Protein AF-A0A6N2CY41-F1 (afdb_monomer)

Structure (mmCIF, N/CA/C/O backbone):
data_AF-A0A6N2CY41-F1
#
_entry.id   AF-A0A6N2CY41-F1
#
loop_
_atom_site.group_PDB
_atom_site.id
_atom_site.type_symbol
_atom_site.label_atom_id
_atom_site.label_alt_id
_atom_site.label_comp_id
_atom_site.label_asym_id
_atom_site.label_entity_id
_atom_site.label_seq_id
_atom_site.pdbx_PDB_ins_code
_atom_site.Cartn_x
_atom_site.Cartn_y
_atom_site.Cartn_z
_atom_site.occupancy
_atom_site.B_iso_or_equiv
_atom_site.auth_seq_id
_atom_site.auth_comp_id
_atom_site.auth_asym_id
_atom_site.auth_atom_id
_atom_site.pdbx_PDB_model_num
ATOM 1 N N . MET A 1 1 ? -7.578 5.676 19.281 1.00 74.50 1 MET A N 1
ATOM 2 C CA . MET A 1 1 ? -7.955 6.618 18.201 1.00 74.50 1 MET A CA 1
ATOM 3 C C . MET A 1 1 ? -9.474 6.615 18.140 1.00 74.50 1 MET A C 1
ATOM 5 O O . MET A 1 1 ? -10.003 5.514 18.257 1.00 74.50 1 MET A O 1
ATOM 9 N N . PRO A 1 2 ? -10.150 7.773 18.038 1.00 82.25 2 PRO A N 1
ATOM 10 C CA . PRO A 1 2 ? -11.606 7.813 17.865 1.00 82.25 2 PRO A CA 1
ATOM 11 C C . PRO A 1 2 ? -12.027 6.976 16.644 1.00 82.25 2 PRO A C 1
ATOM 13 O O . PRO A 1 2 ? -11.344 7.018 15.617 1.00 82.25 2 PRO A O 1
ATOM 16 N N . GLY A 1 3 ? -13.082 6.173 16.789 1.00 84.56 3 GLY A N 1
ATOM 17 C CA . GLY A 1 3 ? -13.645 5.338 15.724 1.00 84.56 3 GLY A CA 1
ATOM 18 C C . GLY A 1 3 ? -14.800 6.032 15.001 1.00 84.56 3 GLY A C 1
ATOM 19 O O . GLY A 1 3 ? -15.088 7.208 15.249 1.00 84.56 3 GLY A O 1
ATOM 20 N N . LEU A 1 4 ? -15.479 5.307 14.107 1.00 86.19 4 LEU A N 1
ATOM 21 C CA . LEU A 1 4 ? -16.663 5.833 13.413 1.00 86.19 4 LEU A CA 1
ATOM 22 C C . LEU A 1 4 ? -17.905 5.940 14.318 1.00 86.19 4 LEU A C 1
ATOM 24 O O . LEU A 1 4 ? -18.911 6.523 13.929 1.00 86.19 4 LEU A O 1
ATOM 28 N N . ASP A 1 5 ? -17.827 5.428 15.547 1.00 89.44 5 ASP A N 1
ATOM 29 C CA . ASP A 1 5 ? -18.799 5.664 16.619 1.00 89.44 5 ASP A CA 1
ATOM 30 C C . ASP A 1 5 ? -18.777 7.118 17.127 1.00 89.44 5 ASP A C 1
ATOM 32 O O . ASP A 1 5 ? -19.762 7.600 17.683 1.00 89.44 5 ASP A O 1
ATOM 36 N N . GLN A 1 6 ? -17.660 7.824 16.920 1.00 89.75 6 GLN A N 1
ATOM 37 C CA . GLN A 1 6 ? -17.440 9.205 17.367 1.00 89.75 6 GLN A CA 1
ATOM 38 C C . GLN A 1 6 ? -17.256 10.186 16.206 1.00 89.75 6 GLN A C 1
ATOM 40 O O . GLN A 1 6 ? -17.417 11.393 16.388 1.00 89.75 6 GLN A O 1
ATOM 45 N N . LEU A 1 7 ? -16.894 9.686 15.022 1.00 91.31 7 LEU A N 1
ATOM 46 C CA . LEU A 1 7 ? -16.536 10.483 13.853 1.00 91.31 7 LEU A CA 1
ATOM 47 C C . LEU A 1 7 ? -17.306 10.034 12.618 1.00 91.31 7 LEU A C 1
ATOM 49 O O . LEU A 1 7 ? -17.567 8.853 12.420 1.00 91.31 7 LEU A O 1
ATOM 53 N N . ASN A 1 8 ? -17.568 10.968 11.708 1.00 90.31 8 ASN A N 1
ATOM 54 C CA . ASN A 1 8 ? -17.949 10.587 10.352 1.00 90.31 8 ASN A CA 1
ATOM 55 C C . ASN A 1 8 ? -16.720 10.166 9.519 1.00 90.31 8 ASN A C 1
ATOM 57 O O . ASN A 1 8 ? -15.569 10.453 9.865 1.00 90.31 8 ASN A O 1
ATOM 61 N N . GLN A 1 9 ? -16.968 9.523 8.373 1.00 87.19 9 GLN A N 1
ATOM 62 C CA . GLN A 1 9 ? -15.908 9.005 7.500 1.00 87.19 9 GLN A CA 1
ATOM 63 C C . GLN A 1 9 ? -14.913 10.088 7.053 1.00 87.19 9 GLN A C 1
ATOM 65 O O . GLN A 1 9 ? -13.713 9.831 6.977 1.00 87.19 9 GLN A O 1
ATOM 70 N N . THR A 1 10 ? -15.384 11.306 6.777 1.00 90.38 10 THR A N 1
ATOM 71 C CA . THR A 1 10 ? -14.527 12.423 6.350 1.00 90.38 10 THR A CA 1
ATOM 72 C C . THR A 1 10 ? -13.543 12.823 7.447 1.00 90.38 10 THR A C 1
ATOM 74 O O . THR A 1 10 ? -12.354 12.994 7.177 1.00 90.38 10 THR A O 1
ATOM 77 N N . GLN A 1 11 ? -14.011 12.932 8.690 1.00 91.56 11 GLN A N 1
ATOM 78 C CA . GLN A 1 11 ? -13.169 13.258 9.843 1.00 91.56 11 GLN A CA 1
ATOM 79 C C . GLN A 1 11 ? -12.138 12.158 10.117 1.00 91.56 11 GLN A C 1
ATOM 81 O O . GLN A 1 11 ? -10.963 12.454 10.337 1.00 91.56 11 GLN A O 1
ATOM 86 N N . PHE A 1 12 ? -12.549 10.891 10.042 1.00 89.56 12 PHE A N 1
ATOM 87 C CA . PHE A 1 12 ? -11.632 9.764 10.201 1.00 89.56 12 PHE A CA 1
ATOM 88 C C . PHE A 1 12 ? -10.549 9.755 9.108 1.00 89.56 12 PHE A C 1
ATOM 90 O O . PHE A 1 12 ? -9.354 9.645 9.397 1.00 89.56 12 PHE A O 1
ATOM 97 N N . ASN A 1 13 ? -10.946 9.968 7.850 1.00 86.69 13 ASN A N 1
ATOM 98 C CA . ASN A 1 13 ? -10.020 10.054 6.721 1.00 86.69 13 ASN A CA 1
ATOM 99 C C . ASN A 1 13 ? -9.022 11.211 6.877 1.00 86.69 13 ASN A C 1
ATOM 101 O O . ASN A 1 13 ? -7.868 11.069 6.478 1.00 86.69 13 ASN A O 1
ATOM 105 N N . ALA A 1 14 ? -9.423 12.334 7.483 1.00 89.44 14 ALA A N 1
ATOM 106 C CA . ALA A 1 14 ? -8.521 13.451 7.755 1.00 89.44 14 ALA A CA 1
ATOM 107 C C . ALA A 1 14 ? -7.400 13.058 8.735 1.00 89.44 14 ALA A C 1
ATOM 109 O O . ALA A 1 14 ? -6.231 13.351 8.482 1.00 89.44 14 ALA A O 1
ATOM 110 N N . ILE A 1 15 ? -7.732 12.330 9.809 1.00 86.5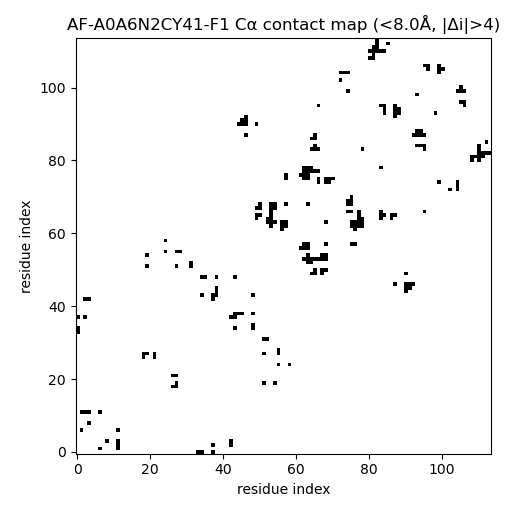0 15 ILE A N 1
ATOM 111 C CA . ILE A 1 15 ? -6.743 11.804 10.767 1.00 86.50 15 ILE A CA 1
ATOM 112 C C . ILE A 1 15 ? -5.761 10.868 10.054 1.00 86.50 15 ILE A C 1
ATOM 114 O O . ILE A 1 15 ? -4.544 10.996 10.213 1.00 86.50 15 ILE A O 1
ATOM 118 N N . TRP A 1 16 ? -6.281 9.951 9.236 1.00 86.50 16 TRP A N 1
ATOM 119 C CA . TRP A 1 16 ? -5.449 9.049 8.444 1.00 86.50 16 TRP A CA 1
ATOM 120 C C . TRP A 1 16 ? -4.525 9.804 7.477 1.00 86.50 16 TRP A C 1
ATOM 122 O O . TRP A 1 16 ? -3.331 9.505 7.434 1.00 86.50 16 TRP A O 1
ATOM 132 N N . MET A 1 17 ? -5.036 10.803 6.751 1.00 86.19 17 MET A N 1
ATOM 133 C CA . MET A 1 17 ? -4.257 11.609 5.803 1.00 86.19 17 MET A CA 1
ATOM 134 C C . MET A 1 17 ? -3.083 12.318 6.481 1.00 86.19 17 MET A C 1
ATOM 136 O O . MET A 1 17 ? -1.962 12.270 5.973 1.00 86.19 17 MET A O 1
ATOM 140 N N . VAL A 1 18 ? -3.314 12.931 7.647 1.00 87.75 18 VAL A N 1
ATOM 141 C CA . VAL A 1 18 ? -2.257 13.603 8.420 1.00 87.75 18 VAL A CA 1
ATOM 142 C C . VAL A 1 18 ? -1.171 12.609 8.829 1.00 87.75 18 VAL A C 1
ATOM 144 O O . VAL A 1 18 ? 0.014 12.880 8.645 1.00 87.75 18 VAL A O 1
ATOM 147 N N . LEU A 1 19 ? -1.553 11.427 9.318 1.00 84.88 19 LEU A N 1
ATOM 148 C CA . LEU A 1 19 ? -0.590 10.384 9.680 1.00 84.88 19 LEU A CA 1
ATOM 149 C C . LEU A 1 19 ? 0.177 9.850 8.463 1.00 84.88 19 LEU A C 1
ATOM 151 O O . LEU A 1 19 ? 1.388 9.652 8.542 1.00 84.88 19 LEU A O 1
ATOM 155 N N . HIS A 1 20 ? -0.500 9.636 7.333 1.00 81.00 20 HIS A N 1
ATOM 156 C CA . HIS A 1 20 ? 0.104 9.112 6.106 1.00 81.00 20 HIS A CA 1
ATOM 157 C C . HIS A 1 20 ? 1.131 10.074 5.480 1.00 81.00 20 HIS A C 1
ATOM 159 O O . HIS A 1 20 ? 2.117 9.639 4.871 1.00 81.00 20 HIS A O 1
ATOM 165 N N . HIS A 1 21 ? 0.916 11.380 5.642 1.00 84.31 21 HIS A N 1
ATOM 166 C CA . HIS A 1 21 ? 1.795 12.434 5.136 1.00 84.31 21 HIS A CA 1
ATOM 167 C C . HIS A 1 21 ? 2.752 13.017 6.182 1.00 84.31 21 HIS A C 1
ATOM 169 O O . HIS A 1 21 ? 3.536 13.902 5.838 1.00 84.31 21 HIS A O 1
ATOM 175 N N . SER A 1 22 ? 2.743 12.519 7.422 1.00 83.56 22 SER A N 1
ATOM 176 C CA . SER A 1 22 ? 3.699 12.954 8.443 1.00 83.56 22 SER A CA 1
ATOM 177 C C . SER A 1 22 ? 5.137 12.678 7.976 1.00 83.56 22 SER A C 1
ATOM 179 O O . SER A 1 22 ? 5.445 11.564 7.537 1.00 83.56 22 SER A O 1
ATOM 181 N N . PRO A 1 23 ? 6.039 13.672 8.042 1.00 77.94 23 PRO A N 1
ATOM 182 C CA . PRO A 1 23 ? 7.442 13.462 7.706 1.00 77.94 23 PRO A CA 1
ATOM 183 C C . PRO A 1 23 ? 8.159 12.589 8.751 1.00 77.94 23 PRO A C 1
ATOM 185 O O . PRO A 1 23 ? 9.150 11.924 8.433 1.00 77.94 23 PRO A O 1
ATOM 188 N N . GLU A 1 24 ? 7.657 12.530 9.987 1.00 86.12 24 GLU A N 1
ATOM 189 C CA . GLU A 1 24 ? 8.243 11.756 11.075 1.00 86.12 24 GLU A CA 1
ATOM 190 C C . GLU A 1 24 ? 7.799 10.288 11.046 1.00 86.12 24 GLU A C 1
ATOM 192 O O . GLU A 1 24 ? 6.693 9.899 11.430 1.00 86.12 24 GLU A O 1
ATOM 197 N N . THR A 1 25 ? 8.738 9.417 10.684 1.00 88.19 25 THR A N 1
ATOM 198 C CA . THR A 1 25 ? 8.511 7.961 10.652 1.00 88.19 25 THR A CA 1
ATOM 199 C C . THR A 1 25 ? 8.131 7.390 12.025 1.00 88.19 25 THR A C 1
ATOM 201 O O . THR A 1 25 ? 7.379 6.415 12.105 1.00 88.19 25 THR A O 1
ATOM 204 N N . GLU A 1 26 ? 8.592 8.015 13.111 1.00 89.94 26 GLU A N 1
ATOM 205 C CA . GLU A 1 26 ? 8.269 7.592 14.475 1.00 89.94 26 GLU A CA 1
ATOM 206 C C . GLU A 1 26 ? 6.785 7.775 14.817 1.00 89.94 26 GLU A C 1
ATOM 208 O O . GLU A 1 26 ? 6.228 6.936 15.526 1.00 89.94 26 GLU A O 1
ATOM 213 N N . TYR A 1 27 ? 6.098 8.785 14.268 1.00 89.31 27 TYR A N 1
ATOM 214 C CA . TYR A 1 27 ? 4.654 8.928 14.473 1.00 89.31 27 TYR A CA 1
ATOM 215 C C . TYR A 1 27 ? 3.873 7.842 13.739 1.00 89.31 27 TYR A C 1
ATOM 217 O O . TYR A 1 27 ? 3.016 7.201 14.349 1.00 89.31 27 TYR A O 1
ATOM 225 N N . MET A 1 28 ? 4.214 7.547 12.479 1.00 89.81 28 MET A N 1
ATOM 226 C CA . MET A 1 28 ? 3.603 6.416 11.768 1.00 89.81 28 MET A CA 1
ATOM 227 C C . MET A 1 28 ? 3.793 5.111 12.539 1.00 89.81 28 MET A C 1
ATOM 229 O O . MET A 1 28 ? 2.839 4.362 12.723 1.00 89.81 28 MET A O 1
ATOM 233 N N . LYS A 1 29 ? 5.006 4.855 13.043 1.00 91.38 29 LYS A N 1
ATOM 234 C CA . LYS A 1 29 ? 5.310 3.664 13.844 1.00 91.38 29 LYS A CA 1
ATOM 235 C C . LYS A 1 29 ? 4.490 3.617 15.135 1.00 91.38 29 LYS A C 1
ATOM 237 O O . LYS A 1 29 ? 3.932 2.570 15.450 1.00 91.38 29 LYS A O 1
ATOM 242 N N . LYS A 1 30 ? 4.403 4.738 15.858 1.00 91.50 30 LYS A N 1
ATOM 243 C CA . LYS A 1 30 ? 3.653 4.858 17.116 1.00 91.50 30 LYS A CA 1
ATOM 244 C C . LYS A 1 30 ? 2.161 4.584 16.928 1.00 91.50 30 LYS A C 1
ATOM 246 O O . LYS A 1 30 ? 1.561 3.926 17.770 1.00 91.50 30 LYS A O 1
ATOM 251 N N . TYR A 1 31 ? 1.568 5.074 15.839 1.00 90.88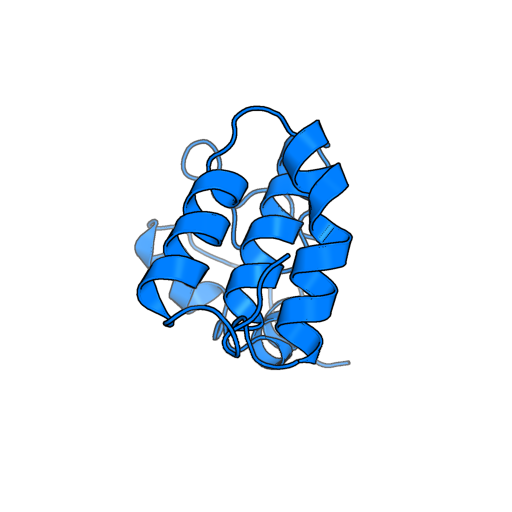 31 TYR A N 1
ATOM 252 C CA . TYR A 1 31 ? 0.124 4.986 15.606 1.00 90.88 31 TYR A CA 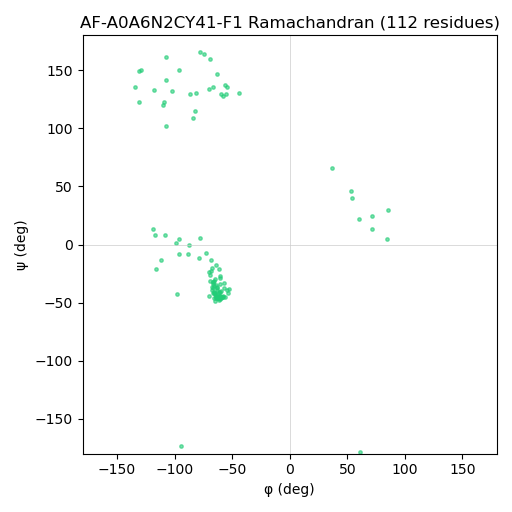1
ATOM 253 C C . TYR A 1 31 ? -0.309 3.801 14.734 1.00 90.88 31 TYR A C 1
ATOM 255 O O . TYR A 1 31 ? -1.504 3.516 14.664 1.00 90.88 31 TYR A O 1
ATOM 263 N N . LEU A 1 32 ? 0.625 3.062 14.125 1.00 91.44 32 LEU A N 1
ATOM 264 C CA . LEU A 1 32 ? 0.309 1.881 13.316 1.00 91.44 32 LEU A CA 1
ATOM 265 C C . LEU A 1 32 ? -0.560 0.838 14.051 1.00 91.44 32 LEU A C 1
ATOM 267 O O . LEU A 1 32 ? -1.488 0.332 13.419 1.00 91.44 32 LEU A O 1
ATOM 271 N N . PRO A 1 33 ? -0.339 0.521 15.348 1.00 93.56 33 PRO A N 1
ATOM 272 C CA . PRO A 1 33 ? -1.216 -0.399 16.075 1.00 93.56 33 PRO A CA 1
ATOM 273 C C . PRO A 1 33 ? -2.668 0.092 16.142 1.00 93.56 33 PRO A C 1
ATOM 275 O O . PRO A 1 33 ? -3.582 -0.685 15.891 1.00 93.56 33 PRO A O 1
ATOM 278 N N . LEU A 1 34 ? -2.889 1.395 16.352 1.00 92.69 34 LEU A N 1
ATOM 279 C CA . LEU A 1 34 ? -4.240 1.968 16.393 1.00 92.69 34 LEU A CA 1
ATOM 280 C C . LEU A 1 34 ? -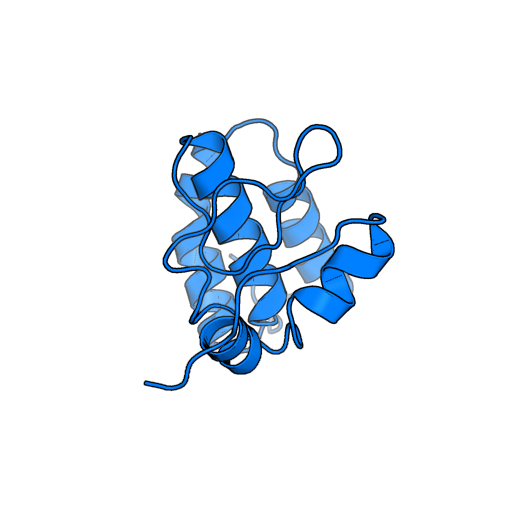4.930 1.927 15.025 1.00 92.69 34 LEU A C 1
ATOM 282 O O . LEU A 1 34 ? -6.132 1.692 14.945 1.00 92.69 34 LEU A O 1
ATOM 286 N N . LEU A 1 35 ? -4.179 2.139 13.939 1.00 92.19 35 LEU A N 1
ATOM 287 C CA . LEU A 1 35 ? -4.708 1.994 12.578 1.00 92.19 35 LEU A CA 1
ATOM 288 C C . LEU A 1 35 ? -5.054 0.533 12.263 1.00 92.19 35 LE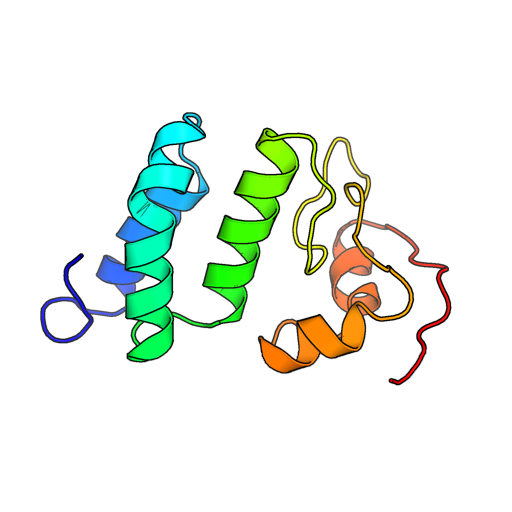U A C 1
ATOM 290 O O . LEU A 1 35 ? -6.021 0.263 11.553 1.00 92.19 35 LEU A O 1
ATOM 294 N N . LYS A 1 36 ? -4.287 -0.419 12.807 1.00 93.88 36 LYS A N 1
ATOM 295 C CA . LYS A 1 36 ? -4.581 -1.849 12.682 1.00 93.88 36 LYS A CA 1
ATOM 296 C C . LYS A 1 36 ? -5.898 -2.196 13.379 1.00 93.88 36 LYS A C 1
ATOM 298 O O . LYS A 1 36 ? -6.730 -2.854 12.762 1.00 93.88 36 LYS A O 1
ATOM 303 N N . GLU A 1 37 ? -6.103 -1.708 14.601 1.00 94.50 37 GLU A N 1
ATOM 304 C CA . GLU A 1 37 ? -7.362 -1.876 15.338 1.00 94.50 37 GLU A CA 1
ATOM 305 C C . GLU A 1 37 ? -8.544 -1.248 14.588 1.00 94.50 37 GLU A C 1
ATOM 307 O O . GLU A 1 37 ? -9.588 -1.874 14.447 1.00 94.50 37 GLU A O 1
ATOM 312 N N . ALA A 1 38 ? -8.382 -0.034 14.050 1.00 92.69 38 ALA A N 1
ATOM 313 C CA . ALA A 1 38 ? -9.428 0.622 13.263 1.00 92.69 38 ALA A CA 1
ATOM 314 C C . ALA A 1 38 ? -9.805 -0.191 12.013 1.00 92.69 38 ALA A C 1
ATOM 316 O O . ALA A 1 38 ? -10.982 -0.363 11.705 1.00 92.69 38 ALA A O 1
ATOM 317 N N . LYS A 1 39 ? -8.812 -0.768 11.327 1.00 94.31 39 LYS A N 1
ATOM 318 C CA . LYS A 1 39 ? -9.036 -1.696 10.212 1.00 94.31 39 LYS A CA 1
ATOM 319 C C . LYS A 1 39 ? -9.772 -2.965 10.660 1.00 94.31 39 LYS A C 1
ATOM 321 O O . LYS A 1 39 ? -10.617 -3.464 9.929 1.00 94.31 39 LYS A O 1
ATOM 326 N N . GLU A 1 40 ? -9.457 -3.501 11.836 1.00 94.31 40 GLU A N 1
ATOM 327 C CA . GLU A 1 40 ? -10.123 -4.690 12.395 1.00 94.31 40 GLU A CA 1
ATOM 328 C C . GLU A 1 40 ? -11.575 -4.419 12.806 1.00 94.31 40 GLU A C 1
ATOM 330 O O . GLU A 1 40 ? -12.414 -5.302 12.658 1.00 94.31 40 GLU A O 1
ATOM 335 N N . ARG A 1 41 ? -11.892 -3.193 13.237 1.00 93.94 41 ARG A N 1
ATOM 336 C CA . ARG A 1 41 ? -13.271 -2.753 13.507 1.00 93.94 41 ARG A CA 1
ATOM 337 C C . ARG A 1 41 ? -14.069 -2.380 12.255 1.00 93.94 41 ARG A C 1
ATOM 339 O O . ARG A 1 41 ? -15.275 -2.198 12.347 1.00 93.94 41 ARG A O 1
ATOM 346 N N . GLY A 1 42 ? -13.416 -2.254 11.099 1.00 91.69 42 GLY A N 1
ATOM 347 C CA . GLY A 1 42 ? -14.050 -1.800 9.858 1.00 91.69 42 GLY A CA 1
ATOM 348 C C . GLY A 1 42 ? -14.136 -0.277 9.703 1.00 91.69 42 GLY A C 1
ATOM 349 O O . GLY A 1 42 ? -14.661 0.192 8.699 1.00 91.69 42 GLY A O 1
ATOM 350 N N . ASP A 1 43 ? -13.556 0.495 10.627 1.00 91.69 43 ASP A N 1
ATOM 351 C CA . ASP A 1 43 ? -13.481 1.964 10.551 1.00 91.69 43 ASP A CA 1
ATOM 352 C C . ASP A 1 43 ? -12.565 2.446 9.407 1.00 91.69 43 ASP A C 1
ATOM 354 O O . ASP A 1 43 ? -12.621 3.593 8.961 1.00 91.69 43 ASP A O 1
ATOM 358 N N . MET A 1 44 ? -11.673 1.563 8.946 1.00 92.06 44 MET A N 1
ATOM 359 C CA . MET A 1 44 ? -10.621 1.863 7.985 1.00 92.06 44 MET A CA 1
ATOM 360 C C . MET A 1 44 ? -10.549 0.793 6.899 1.00 92.06 44 MET A C 1
ATOM 362 O O . MET A 1 44 ? -10.519 -0.406 7.184 1.00 92.06 44 MET A O 1
ATOM 366 N N . ARG A 1 45 ? -10.425 1.220 5.637 1.00 93.62 45 ARG A N 1
ATOM 367 C CA . ARG A 1 45 ? -10.267 0.282 4.521 1.00 93.62 45 ARG A CA 1
ATOM 368 C C . ARG A 1 45 ? -8.915 -0.442 4.628 1.00 93.62 45 ARG A C 1
ATOM 370 O O . ARG A 1 45 ? -7.888 0.215 4.824 1.00 93.62 45 ARG A O 1
ATOM 377 N N . PRO A 1 46 ? -8.857 -1.769 4.415 1.00 96.69 46 PRO A N 1
ATOM 378 C CA . PRO A 1 46 ? -7.601 -2.524 4.428 1.00 96.69 46 PRO A CA 1
ATOM 379 C C . PRO A 1 46 ? -6.506 -1.961 3.511 1.00 96.69 46 PRO A C 1
ATOM 381 O O . PRO A 1 46 ? -5.339 -1.928 3.903 1.00 96.69 46 PRO A O 1
ATOM 384 N N . GLY A 1 47 ? -6.873 -1.462 2.327 1.00 96.69 47 GLY A N 1
ATOM 385 C CA . GLY A 1 47 ? -5.940 -0.825 1.393 1.00 96.69 47 GLY A CA 1
ATOM 386 C C . GLY A 1 47 ? -5.307 0.469 1.924 1.00 96.69 47 GLY A C 1
ATOM 387 O O . GLY A 1 47 ? -4.121 0.717 1.690 1.00 96.69 47 GLY A O 1
ATOM 388 N N . ASP A 1 48 ? -6.045 1.262 2.707 1.00 94.56 48 ASP A N 1
ATOM 389 C CA . ASP A 1 48 ? -5.507 2.479 3.331 1.00 94.56 48 ASP A CA 1
ATOM 390 C C . ASP A 1 48 ? -4.463 2.115 4.396 1.00 94.56 48 ASP A C 1
ATOM 392 O O . ASP A 1 48 ? -3.410 2.751 4.499 1.00 94.56 48 ASP A O 1
ATOM 396 N N . PHE A 1 49 ? -4.717 1.043 5.158 1.00 95.50 49 PHE A N 1
ATOM 397 C CA . PHE A 1 49 ? -3.773 0.537 6.155 1.00 95.50 49 PHE A CA 1
ATOM 398 C C . PHE A 1 49 ? -2.503 -0.004 5.484 1.00 95.50 49 PHE A C 1
ATOM 400 O O . PHE A 1 49 ? -1.390 0.342 5.887 1.00 95.50 49 PHE A O 1
ATOM 407 N N . ALA A 1 50 ? -2.664 -0.796 4.417 1.00 97.12 50 ALA A N 1
ATOM 408 C CA . ALA A 1 50 ? -1.565 -1.315 3.605 1.00 97.12 50 ALA A CA 1
ATOM 409 C C . ALA A 1 50 ? -0.652 -0.193 3.077 1.00 97.12 50 ALA A C 1
ATOM 411 O O . ALA A 1 50 ? 0.573 -0.321 3.098 1.00 97.12 50 ALA A O 1
ATOM 412 N N . THR A 1 51 ? -1.239 0.937 2.677 1.00 95.44 51 THR A N 1
ATOM 413 C CA . THR A 1 51 ? -0.501 2.100 2.167 1.00 95.44 51 THR A CA 1
ATOM 414 C C . THR A 1 51 ? 0.376 2.752 3.246 1.00 95.44 51 THR A C 1
ATOM 416 O O . THR A 1 51 ? 1.536 3.086 2.993 1.00 95.44 51 THR A O 1
ATOM 419 N N . VAL A 1 52 ? -0.130 2.897 4.478 1.00 94.75 52 VAL A N 1
ATOM 420 C CA . VAL A 1 52 ? 0.666 3.413 5.611 1.00 94.75 52 VAL A CA 1
ATOM 421 C C . VAL A 1 52 ? 1.776 2.432 5.991 1.00 94.75 52 VAL A C 1
ATOM 423 O O . VAL A 1 52 ? 2.914 2.843 6.224 1.00 94.75 52 VAL A O 1
ATOM 426 N N . GLN A 1 53 ? 1.474 1.132 6.007 1.00 95.50 53 GLN A N 1
ATOM 427 C CA . GLN A 1 53 ? 2.453 0.095 6.322 1.00 95.50 53 GLN A CA 1
ATOM 428 C C . GLN A 1 53 ? 3.621 0.083 5.324 1.00 95.50 53 GLN A C 1
ATOM 430 O O . GLN A 1 53 ? 4.784 0.079 5.733 1.00 95.50 53 GLN A O 1
ATOM 435 N N . ASP A 1 54 ? 3.333 0.122 4.024 1.00 97.31 54 ASP A N 1
ATOM 436 C CA . ASP A 1 54 ? 4.361 0.175 2.983 1.00 97.31 54 ASP A CA 1
ATOM 437 C C . ASP A 1 54 ? 5.203 1.459 3.067 1.00 97.31 54 ASP A C 1
ATOM 439 O O . ASP A 1 54 ? 6.421 1.407 2.878 1.00 97.31 54 ASP A O 1
ATOM 443 N N . ARG A 1 55 ? 4.595 2.609 3.396 1.00 95.69 55 ARG A N 1
ATOM 444 C CA . ARG A 1 55 ? 5.328 3.867 3.614 1.00 95.69 55 ARG A CA 1
ATOM 445 C C . ARG A 1 55 ? 6.306 3.772 4.779 1.00 95.69 55 ARG A C 1
ATOM 447 O O . ARG A 1 55 ? 7.469 4.147 4.627 1.00 95.69 55 ARG A O 1
ATOM 454 N N . LEU A 1 56 ? 5.868 3.219 5.910 1.00 94.75 56 LEU A N 1
ATOM 455 C CA . LEU A 1 56 ? 6.735 2.979 7.063 1.00 94.75 56 LEU A CA 1
ATOM 456 C C . LEU A 1 56 ? 7.924 2.078 6.690 1.00 94.75 56 LEU A C 1
ATOM 458 O O . LEU A 1 56 ? 9.064 2.379 7.045 1.00 94.75 56 LEU A O 1
ATOM 462 N N . LEU A 1 57 ? 7.680 1.000 5.938 1.00 96.38 57 LEU A N 1
ATOM 463 C CA . LEU A 1 57 ? 8.736 0.101 5.462 1.00 96.38 57 LEU A CA 1
ATOM 464 C C . LEU A 1 57 ? 9.712 0.816 4.524 1.00 96.38 57 LEU A C 1
ATOM 466 O O . LEU A 1 57 ? 10.925 0.718 4.723 1.00 96.38 57 LEU A O 1
ATOM 470 N N . MET A 1 58 ? 9.205 1.593 3.563 1.00 96.00 58 MET A N 1
ATOM 471 C CA . MET A 1 58 ? 10.032 2.391 2.657 1.00 96.00 58 MET A CA 1
ATOM 472 C C . MET A 1 58 ? 10.929 3.375 3.421 1.00 96.00 58 MET A C 1
ATOM 474 O O . MET A 1 58 ? 12.125 3.466 3.122 1.00 96.00 58 MET A O 1
ATOM 478 N N . ASN A 1 59 ? 10.389 4.078 4.421 1.00 93.94 59 ASN A N 1
ATOM 479 C CA . ASN A 1 59 ? 11.152 5.011 5.255 1.00 93.94 59 ASN A CA 1
ATOM 480 C C . ASN A 1 59 ? 12.248 4.293 6.059 1.00 93.94 59 ASN A C 1
ATOM 482 O O . ASN A 1 59 ? 13.367 4.790 6.171 1.00 93.94 59 ASN A O 1
ATOM 486 N N . GLN A 1 60 ? 11.970 3.070 6.522 1.00 94.56 60 GLN A N 1
ATOM 487 C CA . GLN A 1 60 ? 12.944 2.183 7.169 1.00 94.56 60 GLN A CA 1
ATOM 488 C C . GLN A 1 60 ? 13.897 1.478 6.187 1.00 94.56 60 GLN A C 1
ATOM 490 O O . GLN A 1 60 ? 14.681 0.622 6.597 1.00 94.56 60 GLN A O 1
ATOM 495 N N . ARG A 1 61 ? 13.846 1.814 4.891 1.00 96.50 61 ARG A N 1
ATOM 496 C CA . ARG A 1 61 ? 14.631 1.199 3.807 1.00 96.50 61 ARG A CA 1
ATOM 497 C C . ARG A 1 61 ? 14.385 -0.307 3.616 1.00 96.50 61 ARG A C 1
ATOM 499 O O . ARG A 1 61 ? 15.229 -1.005 3.048 1.00 96.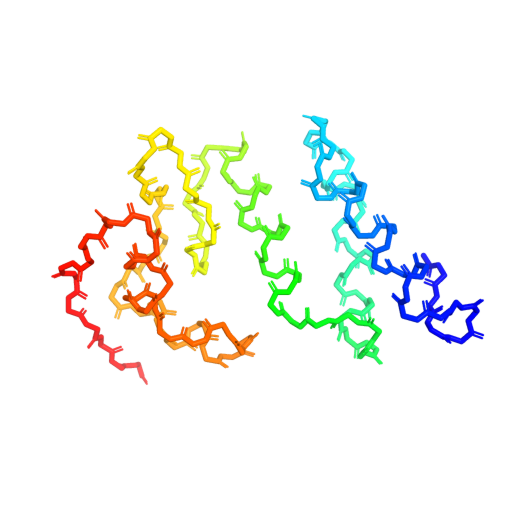50 61 ARG A O 1
ATOM 506 N N . LYS A 1 62 ? 13.237 -0.807 4.072 1.00 97.81 62 LYS A N 1
ATOM 507 C CA . LYS A 1 62 ? 12.813 -2.208 3.969 1.00 97.81 62 LYS A CA 1
ATOM 508 C C . LYS A 1 62 ? 11.911 -2.418 2.755 1.00 97.81 62 LYS A C 1
ATOM 510 O O . LYS A 1 62 ? 11.183 -1.498 2.391 1.00 97.81 62 LYS A O 1
ATOM 515 N N . PRO A 1 63 ? 11.908 -3.616 2.145 1.00 98.31 63 PRO A N 1
ATOM 516 C CA . PRO A 1 63 ? 10.953 -3.929 1.093 1.00 98.31 63 PRO A CA 1
ATOM 517 C C . PRO A 1 63 ? 9.511 -3.740 1.575 1.00 98.31 63 PRO A C 1
ATOM 519 O O . PRO A 1 63 ? 9.167 -4.140 2.687 1.00 98.31 63 PRO A O 1
ATOM 522 N N . GLN A 1 64 ? 8.686 -3.136 0.728 1.00 98.25 64 GLN A N 1
ATOM 523 C CA . GLN A 1 64 ? 7.255 -2.985 0.953 1.00 98.25 64 GLN A CA 1
ATOM 524 C C . GLN A 1 64 ? 6.519 -4.315 0.727 1.00 98.25 64 GLN A C 1
ATOM 526 O O . GLN A 1 64 ? 7.075 -5.243 0.134 1.00 98.25 64 GLN A O 1
ATOM 531 N N . ILE A 1 65 ? 5.280 -4.425 1.199 1.00 98.50 65 ILE A N 1
ATOM 532 C CA . ILE A 1 65 ? 4.483 -5.657 1.155 1.00 98.50 65 ILE A CA 1
ATOM 533 C C . ILE A 1 65 ? 3.514 -5.643 -0.032 1.00 98.50 65 ILE A C 1
ATOM 535 O O . ILE A 1 65 ? 3.382 -6.669 -0.710 1.00 98.50 65 ILE A O 1
ATOM 539 N N . TYR A 1 66 ? 2.861 -4.506 -0.296 1.00 98.62 66 TYR A N 1
ATOM 540 C CA . TYR A 1 66 ? 1.743 -4.414 -1.249 1.00 98.62 66 TYR A CA 1
ATOM 541 C C . TYR A 1 66 ? 2.056 -3.612 -2.516 1.00 98.62 66 TYR A C 1
ATOM 543 O O . TYR A 1 66 ? 1.308 -3.696 -3.492 1.00 98.62 66 TYR A O 1
ATOM 551 N N . GLY A 1 67 ? 3.159 -2.863 -2.539 1.00 98.12 67 GLY A N 1
ATOM 552 C CA . GLY A 1 67 ? 3.592 -2.145 -3.738 1.00 98.12 67 GLY A CA 1
ATOM 553 C C . GLY A 1 67 ? 2.946 -0.770 -3.902 1.00 98.12 67 GLY A C 1
ATOM 554 O O . GLY A 1 67 ? 2.731 -0.342 -5.030 1.00 98.12 67 GLY A O 1
ATOM 555 N N . THR A 1 68 ? 2.584 -0.100 -2.807 1.00 97.62 68 THR A N 1
ATOM 556 C CA . THR A 1 68 ? 1.873 1.194 -2.833 1.00 97.62 68 THR A CA 1
ATOM 557 C C . THR A 1 68 ? 2.790 2.420 -2.891 1.00 97.62 68 THR A C 1
ATOM 559 O O . THR A 1 68 ? 2.306 3.542 -3.018 1.00 97.62 68 THR A O 1
ATOM 562 N N . GLN A 1 69 ? 4.108 2.247 -2.755 1.00 97.19 69 GLN A N 1
ATOM 563 C CA . GLN A 1 69 ? 5.061 3.355 -2.708 1.00 97.19 69 GLN A CA 1
ATOM 564 C C . GLN A 1 69 ? 5.918 3.423 -3.970 1.00 97.19 69 GLN A C 1
ATOM 566 O O . GLN A 1 69 ? 6.669 2.496 -4.303 1.00 97.19 69 GLN A O 1
ATOM 571 N N . ILE A 1 70 ? 5.843 4.581 -4.624 1.00 97.00 70 ILE A N 1
ATOM 572 C CA . ILE A 1 70 ? 6.689 4.984 -5.744 1.00 97.00 70 ILE A CA 1
ATOM 573 C C . ILE A 1 70 ? 7.739 5.963 -5.225 1.00 97.00 70 ILE A C 1
ATOM 575 O O . ILE A 1 70 ? 7.427 6.920 -4.517 1.00 97.00 70 ILE A O 1
ATOM 579 N N . ARG A 1 71 ? 9.002 5.747 -5.590 1.00 95.00 71 ARG A N 1
ATOM 580 C CA . ARG A 1 71 ? 10.120 6.614 -5.219 1.00 95.00 71 ARG A CA 1
ATOM 581 C C . ARG A 1 71 ? 10.938 6.944 -6.455 1.00 95.00 71 ARG A C 1
ATOM 583 O O . ARG A 1 71 ? 11.460 6.046 -7.106 1.00 95.00 71 ARG A O 1
ATOM 590 N N . ARG A 1 72 ? 11.088 8.242 -6.747 1.00 94.19 72 ARG A N 1
ATOM 591 C CA . ARG A 1 72 ? 11.835 8.739 -7.921 1.00 94.19 72 ARG A CA 1
ATOM 592 C C . ARG A 1 72 ? 11.349 8.096 -9.233 1.00 94.19 72 ARG A C 1
ATOM 594 O O . ARG A 1 72 ? 12.156 7.614 -10.020 1.00 94.19 72 ARG A O 1
ATOM 601 N N . GLY A 1 73 ? 10.028 8.035 -9.416 1.00 94.75 73 GLY A N 1
ATOM 602 C CA . GLY A 1 73 ? 9.401 7.483 -10.624 1.00 94.75 73 GLY A CA 1
ATOM 603 C C . GLY A 1 73 ? 9.506 5.963 -10.778 1.00 94.75 73 GLY A C 1
ATOM 604 O O . GLY A 1 73 ? 9.270 5.453 -11.864 1.00 94.75 73 GLY A O 1
ATOM 605 N N . LYS A 1 74 ? 9.884 5.224 -9.726 1.00 96.62 74 LYS A N 1
ATOM 606 C CA . LYS A 1 74 ? 10.002 3.759 -9.760 1.00 96.62 74 LYS A CA 1
ATOM 607 C C . LYS A 1 74 ? 9.295 3.119 -8.575 1.00 96.62 74 LYS A C 1
ATOM 609 O O . LYS A 1 74 ? 9.271 3.692 -7.484 1.00 96.62 74 LYS A O 1
ATOM 614 N N . LEU A 1 75 ? 8.772 1.912 -8.774 1.00 98.06 75 LEU A N 1
ATOM 615 C CA . LEU A 1 75 ? 8.268 1.077 -7.689 1.00 98.06 75 LEU A CA 1
ATOM 616 C C . LEU A 1 75 ? 9.402 0.845 -6.678 1.00 98.06 75 LEU A C 1
ATOM 618 O O . LEU A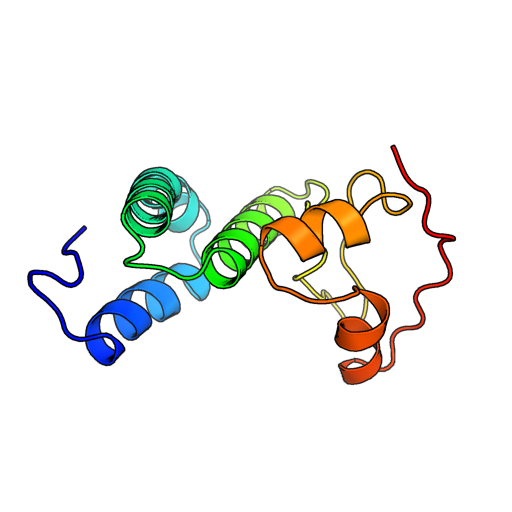 1 75 ? 10.510 0.447 -7.046 1.00 98.06 75 LEU A O 1
ATOM 622 N N . TYR A 1 76 ? 9.147 1.121 -5.399 1.00 98.12 76 TYR A N 1
ATOM 623 C CA . TYR A 1 76 ? 10.124 0.834 -4.353 1.00 98.12 76 TYR A CA 1
ATOM 624 C C . TYR A 1 76 ? 10.294 -0.683 -4.142 1.00 98.12 76 TYR A C 1
ATOM 626 O O . TYR A 1 76 ? 9.412 -1.462 -4.499 1.00 98.12 76 TYR A O 1
ATOM 634 N N . LYS A 1 77 ? 11.416 -1.111 -3.539 1.00 98.06 77 LYS A N 1
ATOM 635 C CA . LYS A 1 77 ? 11.736 -2.532 -3.285 1.00 98.06 77 LYS A CA 1
ATOM 636 C C . LYS A 1 77 ? 10.516 -3.279 -2.742 1.00 98.06 77 LYS A C 1
ATOM 638 O O . LYS A 1 77 ? 9.916 -2.810 -1.780 1.00 98.06 77 LYS A O 1
ATOM 643 N N . LEU A 1 78 ? 10.187 -4.428 -3.323 1.00 98.31 78 LEU A N 1
ATOM 644 C CA . LEU A 1 78 ? 8.988 -5.206 -3.015 1.00 98.31 78 LEU A CA 1
ATOM 645 C C . LEU A 1 78 ? 9.384 -6.579 -2.464 1.00 98.31 78 LEU A C 1
ATOM 647 O O . LEU A 1 78 ? 10.264 -7.234 -3.017 1.00 98.31 78 LEU A O 1
ATOM 651 N N . LYS A 1 79 ? 8.761 -6.993 -1.360 1.00 98.38 79 LYS A N 1
ATOM 652 C CA . LYS A 1 79 ? 8.915 -8.341 -0.807 1.00 98.38 79 LYS A CA 1
ATOM 653 C C . LYS A 1 79 ? 8.229 -9.340 -1.734 1.00 98.38 79 LYS A C 1
ATOM 655 O O . LYS A 1 79 ? 7.090 -9.082 -2.101 1.00 98.38 79 LYS A O 1
ATOM 660 N N . ASP A 1 80 ? 8.884 -10.453 -2.059 1.00 97.94 80 ASP A N 1
ATOM 661 C CA . ASP A 1 80 ? 8.345 -11.574 -2.849 1.00 97.94 80 ASP A CA 1
ATOM 662 C C . ASP A 1 80 ? 7.404 -11.096 -3.984 1.00 97.94 80 ASP A C 1
ATOM 664 O O . ASP A 1 80 ? 6.170 -11.238 -3.874 1.00 97.94 80 ASP A O 1
ATOM 668 N N . PRO A 1 81 ? 7.951 -10.377 -4.988 1.00 98.06 81 PRO A N 1
ATOM 669 C CA . PRO A 1 81 ? 7.173 -9.682 -6.014 1.00 98.06 81 PRO A CA 1
ATOM 670 C C . PRO A 1 81 ? 6.292 -10.620 -6.847 1.00 98.06 81 PRO A C 1
ATOM 672 O O . PRO A 1 81 ? 5.228 -10.207 -7.298 1.00 98.06 81 PRO A O 1
ATOM 675 N N . GLU A 1 82 ? 6.675 -11.883 -6.994 1.00 98.31 82 GLU A N 1
ATOM 676 C CA . GLU A 1 82 ? 5.928 -12.922 -7.702 1.00 98.31 82 GLU A CA 1
ATOM 677 C C . GLU A 1 82 ? 4.620 -13.327 -6.995 1.00 98.31 82 GLU A C 1
ATOM 679 O O . GLU A 1 82 ? 3.775 -13.972 -7.599 1.00 98.31 82 GLU A O 1
ATOM 684 N N . TYR A 1 83 ? 4.411 -12.935 -5.733 1.00 98.31 83 TYR A N 1
ATOM 685 C CA . TYR A 1 83 ? 3.184 -13.235 -4.976 1.00 98.31 83 TYR A CA 1
ATOM 686 C C . TYR A 1 83 ? 2.418 -11.973 -4.544 1.00 98.31 83 TYR A C 1
ATOM 688 O O . TYR A 1 83 ? 1.557 -12.034 -3.660 1.00 98.31 83 TYR A O 1
ATOM 696 N N . VAL A 1 84 ? 2.751 -10.800 -5.094 1.00 98.44 84 VAL A N 1
ATOM 697 C CA . VAL A 1 84 ? 2.192 -9.528 -4.611 1.00 98.44 84 VAL A CA 1
ATOM 698 C C . VAL A 1 84 ? 0.700 -9.400 -4.874 1.00 98.44 84 VAL A C 1
ATOM 700 O O . VAL A 1 84 ? -0.021 -8.921 -3.997 1.00 98.44 84 VAL A O 1
ATOM 703 N N . ASN A 1 85 ? 0.206 -9.883 -6.013 1.00 98.44 85 ASN A N 1
ATOM 704 C CA . ASN A 1 85 ? -1.210 -9.760 -6.346 1.00 98.44 85 ASN A CA 1
ATOM 705 C C . ASN A 1 85 ? -2.114 -10.548 -5.391 1.00 98.44 85 ASN A C 1
ATOM 707 O O . ASN A 1 85 ? -3.206 -10.081 -5.077 1.00 98.44 85 ASN A O 1
ATOM 711 N N . GLN A 1 86 ? -1.630 -11.652 -4.814 1.00 98.06 86 GLN A N 1
ATOM 712 C CA . GLN A 1 86 ? -2.356 -12.366 -3.759 1.00 98.06 86 GLN A CA 1
ATOM 713 C C . GLN A 1 86 ? -2.521 -11.501 -2.502 1.00 98.06 86 GLN A C 1
ATOM 715 O O . GLN A 1 86 ? -3.615 -11.393 -1.952 1.00 98.06 86 GLN A O 1
ATOM 720 N N . ARG A 1 87 ? -1.450 -10.821 -2.070 1.00 98.12 87 ARG A N 1
ATOM 721 C CA . ARG A 1 87 ? -1.505 -9.908 -0.916 1.00 98.12 87 ARG A CA 1
ATOM 722 C C . ARG A 1 87 ? -2.396 -8.704 -1.201 1.00 98.12 87 ARG A C 1
ATOM 724 O O . ARG A 1 87 ? -3.164 -8.295 -0.341 1.00 98.12 87 ARG A O 1
ATOM 731 N N . ARG A 1 88 ? -2.325 -8.145 -2.412 1.00 98.44 88 ARG A N 1
ATOM 732 C CA . ARG A 1 88 ? -3.157 -7.006 -2.828 1.00 98.44 88 ARG A CA 1
ATOM 733 C C . ARG A 1 88 ? -4.640 -7.360 -2.900 1.00 98.44 88 ARG A C 1
ATOM 735 O O . ARG A 1 88 ? -5.461 -6.527 -2.522 1.00 98.44 88 ARG A O 1
ATOM 742 N N . ALA A 1 89 ? -4.979 -8.580 -3.319 1.00 98.12 89 ALA A N 1
ATOM 743 C CA . ALA A 1 89 ? -6.354 -9.075 -3.324 1.00 98.12 89 ALA A CA 1
ATOM 744 C C . ALA A 1 89 ? -6.950 -9.117 -1.907 1.00 98.12 89 ALA A C 1
ATOM 746 O O . ALA A 1 89 ? -8.070 -8.656 -1.709 1.00 98.12 89 ALA A O 1
ATOM 747 N N . GLN A 1 90 ? -6.173 -9.551 -0.906 1.00 97.19 90 GLN A N 1
ATOM 748 C CA . GLN A 1 90 ? -6.604 -9.601 0.502 1.00 97.19 90 GLN A CA 1
ATOM 749 C C . GLN A 1 90 ? -6.954 -8.226 1.095 1.00 97.19 90 GLN A C 1
ATOM 751 O O . GLN A 1 90 ? -7.657 -8.153 2.100 1.00 97.19 90 GLN A O 1
ATOM 756 N N . VAL A 1 91 ? -6.458 -7.138 0.498 1.00 97.69 91 VAL A N 1
ATOM 757 C CA . VAL A 1 91 ? -6.683 -5.763 0.974 1.00 97.69 91 VAL A CA 1
ATOM 758 C C . VAL A 1 91 ? -7.444 -4.883 -0.024 1.00 97.69 91 VAL A C 1
ATOM 760 O O . VAL A 1 91 ? -7.562 -3.678 0.193 1.00 97.69 91 VAL A O 1
ATOM 763 N N . GLY A 1 92 ? -7.963 -5.463 -1.112 1.00 97.62 92 GLY A N 1
ATOM 764 C CA . GLY A 1 92 ? -8.798 -4.758 -2.091 1.00 97.62 92 GLY A CA 1
ATOM 765 C C . GLY A 1 92 ? -8.061 -3.746 -2.979 1.00 97.62 92 GLY A C 1
ATOM 766 O O . GLY A 1 92 ? -8.685 -2.820 -3.483 1.00 97.62 92 GLY A O 1
ATOM 767 N N . LEU A 1 93 ? -6.745 -3.891 -3.184 1.00 97.81 93 LEU A N 1
ATOM 768 C CA . LEU A 1 93 ? -5.937 -2.947 -3.981 1.00 97.81 93 LEU A CA 1
ATOM 769 C C . LEU A 1 93 ? -5.903 -3.256 -5.492 1.00 97.81 93 LEU A C 1
ATOM 771 O O . LEU A 1 93 ? -5.233 -2.550 -6.251 1.00 97.81 93 LEU A O 1
ATOM 775 N N . GLY A 1 94 ? -6.571 -4.325 -5.934 1.00 97.56 94 GLY A N 1
ATOM 776 C CA . GLY A 1 94 ? -6.475 -4.834 -7.306 1.00 97.56 94 GLY A CA 1
ATOM 777 C C . GLY A 1 94 ? -5.050 -5.272 -7.697 1.00 97.56 94 GLY A C 1
ATOM 778 O O . GLY A 1 94 ? -4.132 -5.209 -6.876 1.00 97.56 94 GLY A O 1
ATOM 779 N N . PRO A 1 95 ? -4.825 -5.721 -8.941 1.00 97.81 95 PRO A N 1
ATOM 780 C CA . PRO A 1 95 ? -3.498 -6.124 -9.418 1.00 97.81 95 PRO A CA 1
ATOM 781 C C . PRO A 1 95 ? -2.487 -4.963 -9.440 1.00 97.81 95 PRO A C 1
ATOM 783 O O . PRO A 1 95 ? -2.853 -3.807 -9.682 1.00 97.81 95 PRO A O 1
ATOM 786 N N . ILE A 1 96 ? -1.209 -5.249 -9.178 1.00 98.38 96 ILE A N 1
ATOM 787 C CA . ILE A 1 96 ? -0.144 -4.238 -9.107 1.00 98.38 96 ILE A CA 1
ATOM 788 C C . ILE A 1 96 ? 0.121 -3.586 -10.464 1.00 98.38 96 ILE A C 1
ATOM 790 O O . ILE A 1 96 ? 0.404 -2.395 -10.526 1.00 98.38 96 ILE A O 1
ATOM 794 N N . GLU A 1 97 ? -0.045 -4.330 -11.550 1.00 98.00 97 GLU A N 1
ATOM 795 C CA . GLU A 1 97 ? 0.131 -3.887 -12.930 1.00 98.00 97 GLU A CA 1
ATOM 796 C C . GLU A 1 97 ? -0.850 -2.756 -13.250 1.00 98.00 97 GLU A C 1
ATOM 798 O O . GLU A 1 97 ? -0.477 -1.721 -13.799 1.00 98.00 97 GLU A O 1
ATOM 803 N N . GLY A 1 98 ? -2.111 -2.916 -12.832 1.00 97.25 98 GLY A N 1
ATOM 804 C CA . GLY A 1 98 ? -3.136 -1.886 -12.972 1.00 97.25 98 GLY A CA 1
ATOM 805 C C . GLY A 1 98 ? -2.747 -0.597 -12.257 1.00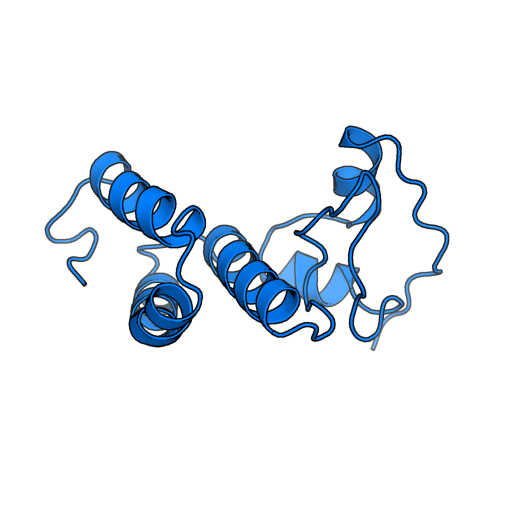 97.25 98 GLY A C 1
ATOM 806 O O . GLY A 1 98 ? -2.846 0.479 -12.835 1.00 97.25 98 GLY A O 1
ATOM 807 N N . TYR A 1 99 ? -2.241 -0.711 -11.030 1.00 97.19 99 TYR A N 1
ATOM 808 C CA . TYR A 1 99 ? -1.769 0.433 -10.256 1.00 97.19 99 TYR A CA 1
ATOM 809 C C . TYR A 1 99 ? -0.554 1.113 -10.906 1.00 97.19 99 TYR A C 1
ATOM 811 O O . TYR A 1 99 ? -0.571 2.325 -11.104 1.00 97.19 99 TYR A O 1
ATOM 819 N N . LEU A 1 100 ? 0.461 0.343 -11.298 1.00 98.00 100 LEU A N 1
ATOM 820 C CA . LEU A 1 100 ? 1.729 0.853 -11.823 1.00 98.00 100 LEU A CA 1
ATOM 821 C C . LEU A 1 100 ? 1.620 1.507 -13.202 1.00 98.00 100 LEU A C 1
ATOM 823 O O . LEU A 1 100 ? 2.371 2.445 -13.482 1.00 98.00 100 LEU A O 1
ATOM 827 N N . ARG A 1 101 ? 0.628 1.121 -14.012 1.00 96.88 101 ARG A N 1
ATOM 828 C CA . ARG A 1 101 ? 0.322 1.808 -15.276 1.00 96.88 101 ARG A CA 1
ATOM 829 C C . ARG A 1 101 ? 0.022 3.298 -15.099 1.00 96.88 101 ARG A C 1
ATOM 831 O O . ARG A 1 101 ? 0.431 4.082 -15.944 1.00 96.88 101 ARG A O 1
ATOM 838 N N . HIS A 1 102 ? -0.580 3.717 -13.982 1.00 95.12 102 HIS A N 1
ATOM 839 C CA . HIS A 1 102 ? -0.821 5.143 -13.694 1.00 95.12 102 HIS A CA 1
ATOM 840 C C . HIS A 1 102 ? 0.473 5.955 -13.536 1.00 95.12 102 HIS A C 1
ATOM 842 O O . HIS A 1 102 ? 0.452 7.180 -13.614 1.00 95.12 102 HIS A O 1
ATOM 848 N N . PHE A 1 103 ? 1.598 5.276 -13.307 1.00 96.12 103 PHE A N 1
ATOM 849 C CA . PHE A 1 103 ? 2.918 5.874 -13.142 1.00 96.12 103 PHE A CA 1
ATOM 850 C C . PHE A 1 103 ? 3.839 5.603 -14.338 1.00 96.12 103 PHE A C 1
ATOM 852 O O . PHE A 1 103 ? 5.024 5.917 -14.251 1.00 96.12 103 PHE A O 1
ATOM 859 N N . ASN A 1 104 ? 3.324 5.024 -15.431 1.00 96.88 104 ASN A N 1
ATOM 860 C CA . ASN A 1 104 ? 4.113 4.557 -16.577 1.00 96.88 104 ASN A CA 1
ATOM 861 C C . ASN A 1 104 ? 5.234 3.582 -16.165 1.00 96.88 104 ASN A C 1
ATOM 863 O O . ASN A 1 104 ? 6.363 3.673 -16.646 1.00 96.88 104 ASN A O 1
ATOM 867 N N . ILE A 1 105 ? 4.937 2.681 -15.222 1.00 97.44 105 ILE A N 1
ATOM 868 C CA . ILE A 1 105 ? 5.867 1.652 -14.752 1.00 97.44 105 ILE A CA 1
ATOM 869 C C . ILE A 1 105 ? 5.370 0.289 -15.227 1.00 97.44 105 ILE A C 1
ATOM 871 O O . ILE A 1 105 ? 4.296 -0.158 -14.822 1.00 97.44 105 ILE A O 1
ATOM 875 N N . ASP A 1 106 ? 6.195 -0.397 -16.013 1.00 95.50 106 ASP A N 1
ATOM 876 C CA . ASP A 1 106 ? 5.946 -1.782 -16.399 1.00 95.50 106 ASP A CA 1
ATOM 877 C C . ASP A 1 106 ? 6.380 -2.738 -15.288 1.00 95.50 106 ASP A C 1
ATOM 879 O O . ASP A 1 106 ? 7.495 -2.666 -14.761 1.00 95.50 106 ASP A O 1
ATOM 883 N N . PHE A 1 107 ? 5.485 -3.655 -14.929 1.00 96.62 107 PHE A N 1
ATOM 884 C CA . PHE A 1 107 ? 5.755 -4.701 -13.954 1.00 96.62 107 PHE A CA 1
ATOM 885 C C . PHE A 1 107 ? 5.896 -6.038 -14.675 1.00 96.62 107 PHE A C 1
ATOM 887 O O . PHE A 1 107 ? 4.913 -6.639 -15.092 1.00 96.62 107 PHE A O 1
ATOM 894 N N . THR A 1 108 ? 7.140 -6.479 -14.850 1.00 95.50 108 THR A N 1
ATOM 895 C CA . THR A 1 108 ? 7.497 -7.641 -15.682 1.00 95.50 108 THR A CA 1
ATOM 896 C C . THR A 1 108 ? 7.650 -8.941 -14.891 1.00 95.50 108 THR A C 1
ATOM 898 O O . THR A 1 108 ? 8.052 -9.959 -15.448 1.00 95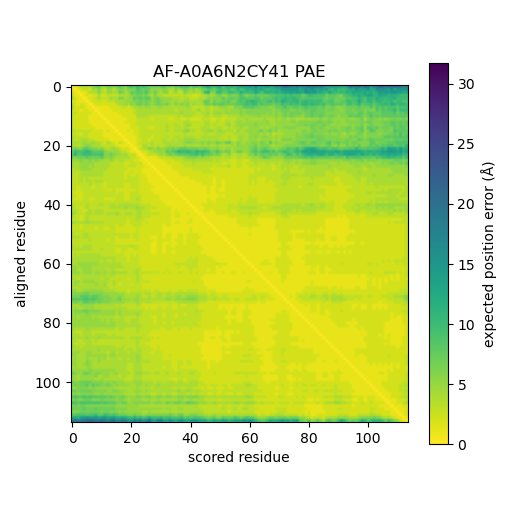.50 108 THR A O 1
ATOM 901 N N . VAL A 1 109 ? 7.359 -8.925 -13.586 1.00 97.50 109 VAL A N 1
ATOM 902 C CA . VAL A 1 109 ? 7.493 -10.108 -12.728 1.00 97.50 109 VAL A CA 1
ATOM 903 C C . VAL A 1 109 ? 6.256 -10.991 -12.864 1.00 97.50 109 VAL A C 1
ATOM 905 O O . VAL A 1 109 ? 5.165 -10.608 -12.440 1.00 97.50 109 VAL A O 1
ATOM 908 N N . GLU A 1 110 ? 6.450 -12.197 -13.395 1.00 97.19 110 GLU A N 1
ATOM 909 C CA . GLU A 1 110 ? 5.406 -13.219 -13.500 1.00 97.19 110 GLU A CA 1
ATOM 910 C C . GLU A 1 110 ? 4.780 -13.527 -12.128 1.00 97.19 110 GLU A C 1
ATOM 912 O O . GLU A 1 110 ? 5.484 -13.778 -11.144 1.00 97.19 110 GLU A O 1
ATOM 917 N N . GLN A 1 111 ? 3.446 -13.491 -12.061 1.00 97.69 111 GLN A N 1
ATOM 918 C CA . GLN A 1 111 ? 2.697 -13.754 -10.835 1.00 97.69 111 GLN A CA 1
ATOM 919 C C . GLN A 1 111 ? 2.437 -15.248 -10.653 1.00 97.69 111 GLN A C 1
ATOM 921 O O . GLN A 1 111 ? 1.902 -15.915 -11.534 1.00 97.69 111 GLN A O 1
ATOM 926 N N . LYS A 1 112 ? 2.767 -15.752 -9.467 1.00 96.50 112 LYS A N 1
ATOM 927 C CA . LYS A 1 112 ? 2.566 -17.135 -9.038 1.00 96.50 112 LYS A CA 1
ATOM 928 C C . LYS A 1 112 ? 1.436 -17.226 -8.017 1.00 96.50 112 LYS A C 1
ATOM 930 O O . LYS A 1 112 ? 1.088 -16.243 -7.356 1.00 96.50 112 LYS A O 1
ATOM 935 N N . VAL A 1 113 ? 0.903 -18.431 -7.842 1.00 91.88 113 VAL A N 1
ATOM 936 C CA . VAL A 1 113 ? -0.084 -18.782 -6.809 1.00 91.88 113 VAL A CA 1
ATOM 937 C C . VAL A 1 113 ? 0.604 -19.641 -5.744 1.00 91.88 113 VAL A C 1
ATOM 939 O O . VAL A 1 113 ? 1.503 -20.411 -6.082 1.00 91.88 113 VAL A O 1
ATOM 942 N N . LYS A 1 114 ? 0.257 -19.444 -4.468 1.00 83.62 114 LYS A N 1
ATOM 943 C CA . LYS A 1 114 ? 0.723 -20.289 -3.359 1.00 83.62 114 LYS A CA 1
ATOM 944 C C . LYS A 1 114 ? -0.348 -21.289 -2.965 1.00 83.62 114 LYS A C 1
ATOM 946 O O . LYS A 1 114 ? -1.536 -20.930 -3.108 1.00 83.62 114 LYS A O 1
#

Nearest PDB structures (foldseek):
  2ggf-assembly1_A  TM=3.673E-01  e=3.374E+00  Homo sapiens
  8xxn-assembly1_CD  TM=2.846E-01  e=3.582E+00  Homo sapiens

Radius of gyration: 14.67 Å; Cα contacts (8 Å, |Δi|>4): 136; chains: 1; bounding box: 33×34×35 Å

Solvent-accessible surface area (backbone atoms only — not comparable to full-atom values): 6676 Å² total; per-residue (Å²): 121,87,49,63,92,79,35,55,72,68,60,52,50,50,56,50,50,54,51,65,67,47,88,52,62,65,57,45,62,69,46,45,65,54,51,49,50,34,35,74,72,63,67,35,60,52,41,62,53,50,43,46,52,21,47,52,26,49,76,71,74,37,57,16,64,62,69,74,46,71,54,94,84,34,79,48,62,56,45,66,61,36,45,25,49,64,55,16,53,80,30,72,61,52,52,58,55,71,59,32,52,81,64,78,40,86,71,84,66,70,76,58,85,132

Secondary structure (DSSP, 8-state):
---TTTS-HHHHHHHHHHHHH-S-HHHHHHHHHHHHHHHHHTSS-HHHHHHHHHHHHHHTTPPBSS---EETTEE--BSSGGGHHHHHHHTT---HHHHHHTTT----------

Mean predicted aligned error: 3.45 Å

Foldseek 3Di:
DDACVRDPLVVLVVVLVCLQPDPDLVSLVVCLVVQVVNVVVVRDQLVSSLSSQQVSCVVVVHARDQQNDDDPLHGRHHDPLQANQVVCVVRVNHDNCVVSVVSVDHDPRHHDDD

Sequence (114 aa):
MPGLDQLNQTQFNAIWMVLHHSPETEYMKKYLPLLKEAKERGDMRPGDFATVQDRLLMNQRKPQIYGTQIRRGKLYKLKDPEYVNQRRAQVGLGPIEGYLRHFNIDFTVEQKVK

pLDDT: mean 93.66, std 4.98, range [74.5, 98.62]